Protein AF-A0A150T1D4-F1 (afdb_monomer)

Foldseek 3Di:
DDDDDDDDDDDPDPDDDDPVCVVVPPHDDDDDDDDDDPDPPDPDPPDDDPCPCPPVDDQDPCNVPDDDPQVVCVVVVNHDD

Solvent-accessible surface area (backbone atoms only — not comparable to full-atom values): 6190 Å² total; per-residue (Å²): 135,89,86,85,86,90,82,91,79,83,88,87,61,97,74,85,88,62,76,84,53,62,87,47,70,96,56,94,78,88,85,85,87,78,90,73,82,79,71,81,78,72,78,76,75,76,82,80,63,83,68,79,62,70,84,76,66,82,84,58,96,63,70,87,52,82,73,56,72,71,60,45,30,47,75,74,68,70,42,87,128

Organism: Sorangium cellulosum (NCBI:txid56)

Structure (mmCIF, N/CA/C/O backbone):
data_AF-A0A150T1D4-F1
#
_entry.id   AF-A0A150T1D4-F1
#
loop_
_atom_site.group_PDB
_atom_site.id
_atom_site.type_symbol
_atom_site.label_atom_id
_atom_site.label_alt_id
_atom_site.label_comp_id
_atom_site.label_asym_id
_atom_site.label_entity_id
_atom_site.label_seq_id
_atom_site.pdbx_PDB_ins_code
_atom_site.Cartn_x
_atom_site.Cartn_y
_atom_site.Cartn_z
_atom_site.occupancy
_atom_site.B_iso_or_equiv
_atom_site.auth_seq_id
_atom_site.auth_comp_id
_atom_site.auth_asym_id
_atom_site.auth_atom_id
_atom_site.pdbx_PDB_model_num
ATOM 1 N N . MET A 1 1 ? -25.850 -12.880 11.711 1.00 53.53 1 MET A N 1
ATOM 2 C CA . MET A 1 1 ? -24.536 -12.952 11.034 1.00 53.53 1 MET A CA 1
ATO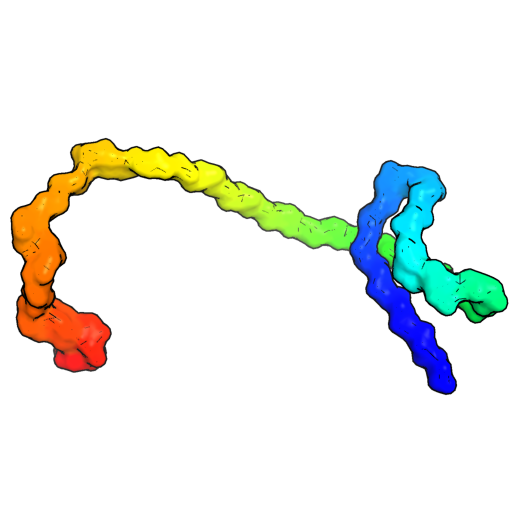M 3 C C . MET A 1 1 ? -23.735 -11.748 11.498 1.00 53.53 1 MET A C 1
ATOM 5 O O . MET A 1 1 ? -24.263 -10.647 11.411 1.00 53.53 1 MET A O 1
ATOM 9 N N . ALA A 1 2 ? -22.556 -11.948 12.085 1.00 68.50 2 ALA A N 1
ATOM 10 C CA . ALA A 1 2 ? -21.688 -10.846 12.502 1.00 68.50 2 ALA A CA 1
ATOM 11 C C . ALA A 1 2 ? -20.773 -10.470 11.329 1.00 68.50 2 ALA A C 1
ATOM 13 O O . ALA A 1 2 ? -20.164 -11.354 10.732 1.00 68.50 2 ALA A O 1
ATOM 14 N N . ASN A 1 3 ? -20.707 -9.184 10.989 1.00 78.25 3 ASN A N 1
ATOM 15 C CA . ASN A 1 3 ? -19.811 -8.665 9.956 1.00 78.25 3 ASN A CA 1
ATOM 16 C C . ASN A 1 3 ? -18.586 -8.043 10.631 1.00 78.25 3 ASN A C 1
ATOM 18 O O . ASN A 1 3 ? -18.743 -7.276 11.578 1.00 78.25 3 ASN A O 1
ATOM 22 N N . ALA A 1 4 ? -17.389 -8.355 10.135 1.00 84.38 4 ALA A N 1
ATOM 23 C CA . ALA A 1 4 ? -16.132 -7.791 10.621 1.00 84.38 4 ALA A CA 1
ATOM 24 C C . ALA A 1 4 ? -15.532 -6.849 9.570 1.00 84.38 4 ALA A C 1
ATOM 26 O O . ALA A 1 4 ? -15.539 -7.159 8.379 1.00 84.38 4 ALA A O 1
ATOM 27 N N . ILE A 1 5 ? -14.993 -5.714 10.017 1.00 87.88 5 ILE A N 1
ATOM 28 C CA . ILE A 1 5 ? -14.234 -4.774 9.186 1.00 87.88 5 ILE A CA 1
ATOM 29 C C . ILE A 1 5 ? -12.784 -4.831 9.667 1.00 87.88 5 ILE A C 1
ATOM 31 O O . ILE A 1 5 ? -12.521 -4.585 10.842 1.00 87.88 5 ILE A O 1
ATOM 35 N N . ARG A 1 6 ? -11.844 -5.170 8.776 1.00 90.56 6 ARG A N 1
ATOM 36 C CA . ARG A 1 6 ? -10.404 -5.133 9.069 1.00 90.56 6 ARG A CA 1
ATOM 37 C C . ARG A 1 6 ? -9.808 -3.865 8.469 1.00 90.56 6 ARG A C 1
ATOM 39 O O . ARG A 1 6 ? -9.896 -3.673 7.260 1.00 90.56 6 ARG A O 1
ATOM 46 N N . ILE A 1 7 ? -9.181 -3.041 9.302 1.00 90.88 7 ILE A N 1
ATOM 47 C CA . ILE A 1 7 ? -8.473 -1.825 8.887 1.00 90.88 7 ILE A CA 1
ATOM 48 C C . ILE A 1 7 ? -7.003 -1.989 9.260 1.00 90.88 7 ILE A C 1
ATOM 50 O O . ILE A 1 7 ? -6.690 -2.297 10.407 1.00 90.88 7 ILE A O 1
ATOM 54 N N . HIS A 1 8 ? -6.109 -1.800 8.292 1.00 88.81 8 HIS A N 1
ATOM 55 C CA . HIS A 1 8 ? -4.668 -1.794 8.522 1.00 88.81 8 HIS A CA 1
ATOM 56 C C . HIS A 1 8 ? -4.177 -0.352 8.419 1.00 88.81 8 HIS A C 1
ATOM 58 O O . HIS A 1 8 ? -4.197 0.242 7.341 1.00 88.81 8 HIS A O 1
ATOM 64 N N . THR A 1 9 ? -3.787 0.228 9.550 1.00 88.38 9 THR A N 1
ATOM 65 C CA . THR A 1 9 ? -3.311 1.610 9.623 1.00 88.38 9 THR A CA 1
ATOM 66 C C . THR A 1 9 ? -2.258 1.755 10.708 1.00 88.38 9 THR A C 1
ATOM 68 O O . THR A 1 9 ? -2.241 1.003 11.681 1.00 88.38 9 THR A O 1
ATOM 71 N N . GLN A 1 10 ? -1.391 2.750 10.552 1.00 89.12 10 GLN A N 1
ATOM 72 C CA . GLN A 1 10 ? -0.419 3.118 11.568 1.00 89.12 10 GLN A CA 1
ATOM 73 C C . GLN A 1 10 ? -1.050 4.091 12.571 1.00 89.12 10 GLN A C 1
ATOM 75 O O . GLN A 1 10 ? -1.704 5.059 12.180 1.00 89.12 10 GLN A O 1
ATOM 80 N N . VAL A 1 11 ? -0.814 3.865 13.864 1.00 90.69 11 VAL A N 1
ATOM 81 C CA . VAL A 1 11 ? -1.158 4.830 14.916 1.00 90.69 11 VAL A CA 1
ATOM 82 C C . VAL A 1 11 ? -0.077 5.911 14.939 1.00 90.69 11 VAL A C 1
ATOM 84 O O . VAL A 1 11 ? 1.059 5.655 15.330 1.00 90.69 11 VAL A O 1
ATOM 87 N N . THR A 1 12 ? -0.410 7.106 14.452 1.00 91.31 12 THR A N 1
ATOM 88 C CA . THR A 1 12 ? 0.523 8.245 14.335 1.00 91.31 12 THR A CA 1
ATOM 89 C C . THR A 1 12 ? 0.224 9.377 15.317 1.00 91.31 12 THR A C 1
ATOM 91 O O . THR A 1 12 ? 1.026 10.297 15.459 1.00 91.31 12 THR A O 1
ATOM 94 N N . SER A 1 13 ? -0.922 9.317 15.992 1.00 92.69 13 SER A N 1
ATOM 95 C CA . SER A 1 13 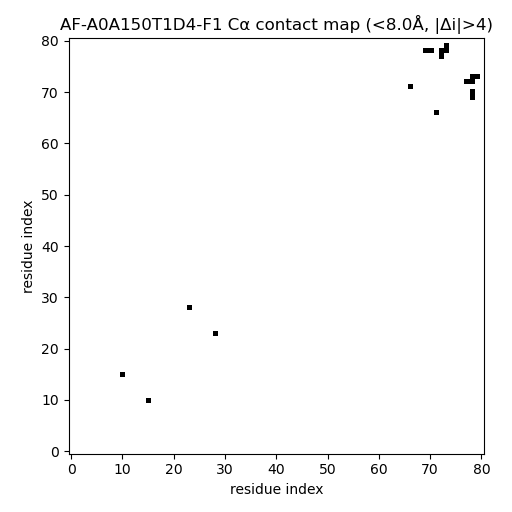? -1.429 10.332 16.911 1.00 92.69 13 SER A CA 1
ATOM 96 C C . SER A 1 13 ? -2.304 9.688 17.988 1.00 92.69 13 SER A C 1
ATOM 98 O O . SER A 1 13 ? -2.676 8.519 17.898 1.00 92.69 13 SER A O 1
ATOM 100 N N . GLU A 1 14 ? -2.673 10.481 18.993 1.00 93.94 14 GLU A N 1
ATOM 101 C CA . GLU A 1 14 ? -3.609 10.073 20.049 1.00 93.94 14 GLU A CA 1
ATOM 102 C C . GLU A 1 14 ? -5.036 9.836 19.526 1.00 93.94 14 GLU A C 1
ATOM 104 O O . GLU A 1 14 ? -5.800 9.082 20.119 1.00 93.94 14 GLU A O 1
ATOM 109 N N . THR A 1 15 ? -5.415 10.485 18.418 1.00 91.81 15 THR A N 1
ATOM 110 C CA . THR A 1 15 ? -6.749 10.370 17.811 1.00 91.81 15 THR A CA 1
ATOM 111 C C . THR A 1 15 ? -6.648 9.818 16.396 1.00 91.81 15 THR A C 1
ATOM 113 O O . THR A 1 15 ? -6.142 10.487 15.494 1.00 91.81 15 THR A O 1
ATOM 116 N N . LEU A 1 16 ? -7.189 8.6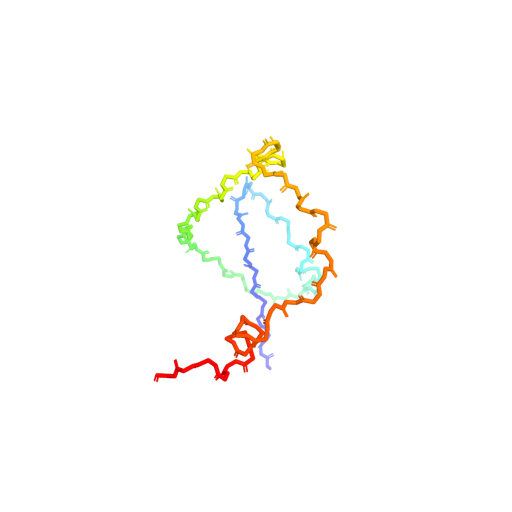18 16.194 1.00 90.56 16 LEU A N 1
ATOM 117 C CA . LEU A 1 16 ? -7.205 7.932 14.907 1.00 90.56 16 LEU A CA 1
ATOM 118 C C . LEU A 1 16 ? -8.495 8.250 14.136 1.00 90.56 16 LEU A C 1
ATOM 120 O O . LEU A 1 16 ? -9.597 7.984 14.615 1.00 90.56 16 LEU A O 1
ATOM 124 N N . HIS A 1 17 ? -8.370 8.812 12.933 1.00 90.06 17 HIS A N 1
ATOM 125 C CA . HIS A 1 17 ? -9.514 9.104 12.070 1.00 90.06 17 HIS A CA 1
ATOM 126 C C . HIS A 1 17 ? -9.759 7.939 11.102 1.00 90.06 17 HIS A C 1
ATOM 128 O O . HIS A 1 17 ? -8.943 7.705 10.214 1.00 90.06 17 HIS A O 1
ATOM 134 N N . ILE A 1 18 ? -10.874 7.219 11.277 1.00 91.44 18 ILE A N 1
ATOM 135 C CA . ILE A 1 18 ? -11.235 6.030 10.486 1.00 91.44 18 ILE A CA 1
ATOM 136 C C . ILE A 1 18 ? -12.568 6.278 9.753 1.00 91.44 18 ILE A C 1
ATOM 138 O O . ILE A 1 18 ? -13.640 6.057 10.331 1.00 91.44 18 ILE A O 1
ATOM 142 N N . PRO A 1 19 ? -12.543 6.744 8.492 1.00 90.88 19 PRO A N 1
ATOM 143 C CA . PRO A 1 19 ? -13.753 7.014 7.712 1.00 90.88 19 PRO A CA 1
ATOM 144 C C . PRO A 1 19 ? -14.659 5.789 7.517 1.00 90.88 19 PRO A C 1
ATOM 146 O O . PRO A 1 19 ? -15.883 5.926 7.437 1.00 90.88 19 PRO A O 1
ATOM 149 N N . GLU A 1 20 ? -14.087 4.585 7.483 1.00 89.88 20 GLU A N 1
ATOM 150 C CA . GLU A 1 20 ? -14.793 3.31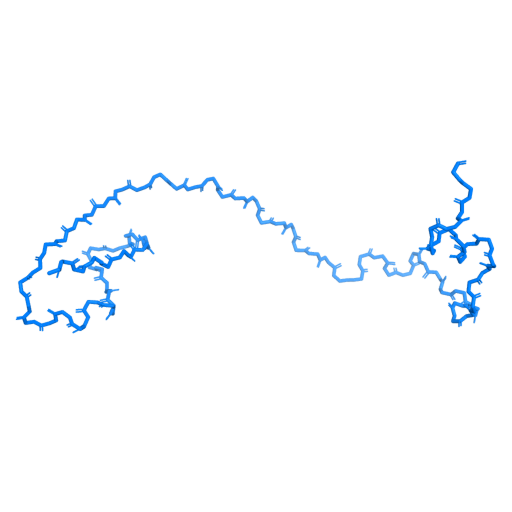4 7.289 1.00 89.88 20 GLU A CA 1
ATOM 151 C C . GLU A 1 20 ? -15.791 3.011 8.421 1.00 89.88 20 GLU A C 1
ATOM 153 O O . GLU A 1 20 ? -16.763 2.283 8.209 1.00 89.88 20 GLU A O 1
ATOM 158 N N . LEU A 1 21 ? -15.612 3.608 9.608 1.00 90.88 21 LEU A N 1
ATOM 159 C CA . LEU A 1 21 ? -16.541 3.459 10.736 1.00 90.88 21 LEU A CA 1
ATOM 160 C C . LEU A 1 21 ? -17.784 4.357 10.621 1.00 90.88 21 LEU A C 1
ATOM 162 O O . LEU A 1 21 ? -18.717 4.205 11.409 1.00 90.88 21 LEU A O 1
ATOM 166 N N . SER A 1 22 ? -17.853 5.255 9.632 1.00 90.50 22 SER A N 1
ATOM 167 C CA . SER A 1 22 ? -19.004 6.154 9.429 1.00 90.50 22 SER A CA 1
ATOM 168 C C . SER A 1 22 ? -20.335 5.404 9.276 1.00 90.50 22 SER A C 1
ATOM 170 O O . SER A 1 22 ? -21.352 5.814 9.834 1.00 90.50 22 SER A O 1
ATOM 172 N N . ALA A 1 23 ? -20.333 4.248 8.607 1.00 89.25 23 ALA A N 1
ATOM 173 C CA . ALA A 1 23 ? -21.518 3.401 8.437 1.00 89.25 23 ALA A CA 1
ATOM 174 C C . ALA A 1 23 ? -21.980 2.697 9.735 1.00 89.25 23 ALA A C 1
ATOM 176 O O . ALA A 1 23 ? -23.039 2.050 9.761 1.00 89.25 23 ALA A O 1
ATOM 177 N N . LEU A 1 24 ? -21.182 2.780 10.802 1.00 91.12 24 LEU A N 1
ATOM 178 C CA . LEU A 1 24 ? -21.443 2.176 12.109 1.00 91.12 24 LEU A CA 1
ATOM 179 C C . LEU A 1 24 ? -21.906 3.193 13.161 1.00 91.12 24 LEU A C 1
ATOM 181 O O . LEU A 1 24 ? -22.211 2.800 14.285 1.00 91.12 24 LEU A O 1
ATOM 185 N N . VAL A 1 25 ? -22.026 4.475 12.799 1.00 91.75 25 VAL A N 1
ATOM 186 C CA . VAL A 1 25 ? -22.549 5.521 13.688 1.00 91.75 25 VAL A CA 1
ATOM 187 C C . VAL A 1 25 ? -23.923 5.114 14.234 1.00 91.75 25 VAL A C 1
ATOM 189 O O . VAL A 1 25 ? -24.828 4.751 13.482 1.00 91.75 25 VAL A O 1
ATOM 192 N N . GLY A 1 26 ? -24.062 5.150 15.562 1.00 94.44 26 GLY A N 1
ATOM 193 C CA . GLY A 1 26 ? -25.287 4.771 16.276 1.00 94.44 26 GLY A CA 1
ATOM 194 C C . GLY A 1 26 ? -25.472 3.267 16.517 1.00 94.44 26 GLY A C 1
ATOM 195 O O . GLY A 1 26 ? -26.514 2.870 17.036 1.00 94.44 26 GLY A O 1
ATOM 196 N N . LYS A 1 27 ? -24.496 2.422 16.163 1.00 93.06 27 LYS A N 1
ATOM 197 C CA . LYS A 1 27 ? -24.534 0.970 16.403 1.00 93.06 27 LYS A CA 1
ATOM 198 C C . LYS A 1 27 ? -23.603 0.585 17.553 1.00 93.06 27 LYS A C 1
ATOM 200 O O . LYS A 1 27 ? -22.541 1.173 17.720 1.00 93.06 27 LYS A O 1
ATOM 205 N N . ASN A 1 28 ? -23.983 -0.442 18.312 1.00 93.44 28 ASN A N 1
ATOM 206 C CA . ASN A 1 28 ? -23.093 -1.058 19.296 1.00 93.44 28 ASN A CA 1
ATOM 207 C C . ASN A 1 28 ? -22.066 -1.928 18.567 1.00 93.44 28 ASN A C 1
ATOM 209 O O . ASN A 1 28 ? -22.450 -2.831 17.820 1.00 93.44 28 ASN A O 1
ATOM 213 N N . VAL A 1 29 ? -20.782 -1.645 18.773 1.00 91.69 29 VAL A N 1
ATOM 214 C CA . VAL A 1 29 ? -19.666 -2.347 18.128 1.00 91.69 29 VAL A CA 1
ATOM 215 C C . VAL A 1 29 ? -18.557 -2.621 19.138 1.00 91.69 29 VAL A C 1
ATOM 217 O O . VAL A 1 29 ? -18.364 -1.853 20.077 1.00 91.69 29 VAL A O 1
ATOM 220 N N . GLU A 1 30 ? -17.824 -3.707 18.926 1.00 91.62 30 GLU A N 1
ATOM 221 C CA . GLU A 1 30 ? -16.594 -4.031 19.646 1.00 91.62 30 GLU A CA 1
ATOM 222 C C . GLU A 1 30 ? -15.402 -3.743 18.724 1.00 91.62 30 GLU A C 1
ATOM 224 O O . GLU A 1 30 ? -15.420 -4.122 17.551 1.00 91.62 30 GLU A O 1
ATOM 229 N N . VAL A 1 31 ? -14.386 -3.041 19.235 1.00 90.25 31 VAL A N 1
ATOM 230 C CA . VAL A 1 31 ? -13.174 -2.684 18.483 1.00 90.25 31 VAL A CA 1
ATOM 231 C C . VAL A 1 31 ? -11.991 -3.425 19.088 1.00 90.25 31 VAL A C 1
ATOM 233 O O . VAL A 1 31 ? -11.703 -3.272 20.271 1.00 90.25 31 VAL A O 1
ATOM 236 N N . ILE A 1 32 ? -11.291 -4.202 18.264 1.00 91.12 32 ILE A N 1
ATOM 237 C CA . ILE A 1 32 ? -10.084 -4.935 18.653 1.00 91.12 32 ILE A CA 1
ATOM 238 C C . ILE A 1 32 ? -8.893 -4.272 17.963 1.00 91.12 32 ILE A C 1
ATOM 240 O O . ILE A 1 32 ? -8.867 -4.171 16.737 1.00 91.12 32 ILE A O 1
ATOM 244 N N . ILE A 1 33 ? -7.914 -3.825 18.749 1.00 90.69 33 ILE A N 1
ATOM 245 C CA . ILE A 1 33 ? -6.662 -3.248 18.250 1.00 90.69 33 ILE A CA 1
ATOM 246 C C . ILE A 1 33 ? -5.575 -4.310 18.383 1.00 90.69 33 ILE A C 1
ATOM 248 O O . ILE A 1 33 ? -5.374 -4.861 19.463 1.00 90.69 33 ILE A O 1
ATOM 252 N N . LEU A 1 34 ? -4.890 -4.593 17.279 1.00 91.94 34 LEU A N 1
ATOM 253 C CA . LEU A 1 34 ? -3.783 -5.539 17.220 1.00 91.94 34 LEU A CA 1
ATOM 254 C C . LEU A 1 34 ? -2.523 -4.779 16.815 1.00 91.94 34 LEU A C 1
ATOM 256 O O . LEU A 1 34 ? -2.525 -4.074 15.807 1.00 91.94 34 LEU A O 1
ATOM 260 N N . GLU A 1 35 ? -1.462 -4.920 17.602 1.00 91.19 35 GLU A N 1
ATOM 261 C CA . GLU A 1 35 ? -0.132 -4.465 17.210 1.00 91.19 35 GLU A CA 1
ATOM 262 C C . GLU A 1 35 ? 0.478 -5.500 16.257 1.00 91.19 35 GLU A C 1
ATOM 264 O O . GLU A 1 35 ? 0.527 -6.691 16.567 1.00 91.19 35 GLU A O 1
ATOM 269 N N . GLU A 1 36 ? 0.909 -5.052 15.079 1.00 86.88 36 GLU A N 1
ATOM 270 C CA . GLU A 1 36 ? 1.626 -5.877 14.107 1.00 86.88 36 GLU A CA 1
ATOM 271 C C . GLU A 1 36 ? 3.085 -5.399 14.048 1.00 86.88 36 GLU A C 1
ATOM 273 O O . GLU A 1 36 ? 3.347 -4.193 13.983 1.00 86.88 36 GLU A O 1
ATOM 278 N N . GLU A 1 37 ? 4.045 -6.331 14.050 1.00 83.00 37 GLU A N 1
ATOM 279 C CA . GLU A 1 37 ? 5.441 -5.973 13.795 1.00 83.00 37 GLU A CA 1
ATOM 280 C C . GLU A 1 37 ? 5.560 -5.355 12.395 1.00 83.00 37 GLU A C 1
ATOM 282 O O . GLU A 1 37 ? 5.015 -5.902 11.426 1.00 83.00 37 GLU A O 1
ATOM 287 N N . PRO A 1 38 ? 6.274 -4.225 12.243 1.00 73.69 38 PRO A N 1
ATOM 2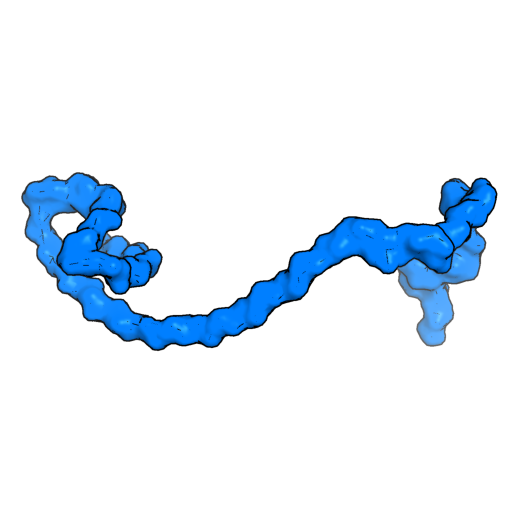88 C CA . PRO A 1 38 ? 6.457 -3.624 10.938 1.00 73.69 38 PRO A CA 1
ATOM 289 C C . PRO A 1 38 ? 7.182 -4.622 10.037 1.00 73.69 38 PRO A C 1
ATOM 291 O O . PRO A 1 38 ? 8.302 -5.045 10.328 1.00 73.69 38 PRO A O 1
ATOM 294 N N . ALA A 1 39 ? 6.555 -4.970 8.912 1.00 73.88 39 ALA A N 1
ATOM 295 C CA . ALA A 1 39 ? 7.211 -5.783 7.901 1.00 73.88 39 ALA A CA 1
ATOM 296 C C . ALA A 1 39 ? 8.558 -5.135 7.522 1.00 73.88 39 ALA A C 1
ATOM 298 O O . ALA A 1 39 ? 8.638 -3.901 7.422 1.00 73.88 39 ALA A O 1
ATOM 299 N N . PRO A 1 40 ? 9.622 -5.931 7.299 1.00 75.31 40 PRO A N 1
ATOM 300 C CA . PRO A 1 40 ? 10.917 -5.391 6.921 1.00 75.31 40 PRO A CA 1
ATOM 301 C C . PRO A 1 40 ? 10.735 -4.504 5.692 1.00 75.31 40 PRO A C 1
ATOM 303 O O . PRO A 1 40 ? 10.271 -4.958 4.641 1.00 75.31 40 PRO A O 1
ATOM 306 N N . ARG A 1 41 ? 11.074 -3.217 5.833 1.00 70.81 41 ARG A N 1
ATOM 307 C CA . ARG A 1 41 ? 11.044 -2.274 4.715 1.00 70.81 41 ARG A CA 1
ATOM 308 C C . ARG A 1 41 ? 11.963 -2.837 3.641 1.00 70.81 41 ARG A C 1
ATOM 310 O O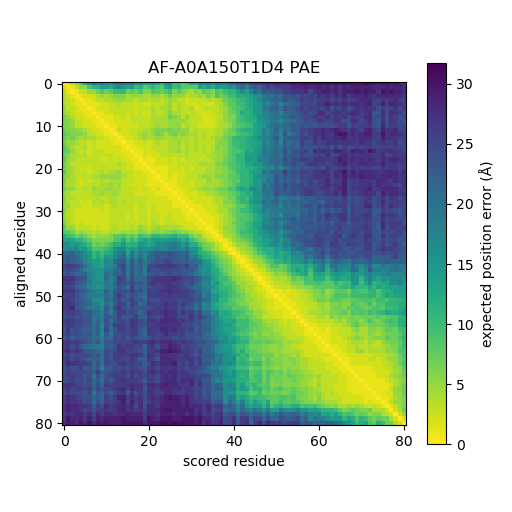 . ARG A 1 41 ? 13.180 -2.864 3.824 1.00 70.81 41 ARG A O 1
ATOM 317 N N . ARG A 1 42 ? 11.397 -3.299 2.524 1.00 76.00 42 ARG A N 1
ATOM 318 C CA . ARG A 1 42 ? 12.214 -3.585 1.345 1.00 76.00 42 ARG A CA 1
ATOM 319 C C . ARG A 1 42 ? 12.937 -2.289 0.987 1.00 76.00 42 ARG A C 1
ATOM 321 O O . ARG A 1 42 ? 12.273 -1.249 0.938 1.00 76.00 42 ARG A O 1
ATOM 328 N N . PRO A 1 43 ? 14.263 -2.320 0.772 1.00 77.81 43 PRO A N 1
ATOM 329 C CA . PRO A 1 43 ? 14.967 -1.136 0.324 1.00 77.81 43 PRO A CA 1
ATOM 330 C C . PRO A 1 43 ? 14.283 -0.646 -0.947 1.00 77.81 43 PRO A C 1
ATOM 332 O O . PRO A 1 43 ? 14.039 -1.423 -1.875 1.00 77.81 43 PRO A O 1
ATOM 335 N N . THR A 1 44 ? 13.922 0.633 -0.966 1.00 79.94 44 THR A N 1
ATOM 336 C CA . THR A 1 44 ? 13.454 1.275 -2.185 1.00 79.94 44 THR A CA 1
ATOM 337 C C . THR A 1 44 ? 14.570 1.121 -3.215 1.00 79.94 44 THR A C 1
ATOM 339 O O . THR A 1 44 ? 15.707 1.507 -2.922 1.00 79.94 44 THR A O 1
ATOM 342 N N . PRO A 1 45 ? 14.305 0.526 -4.393 1.00 79.12 45 PRO A N 1
ATOM 343 C CA . PRO A 1 45 ? 15.320 0.457 -5.428 1.00 7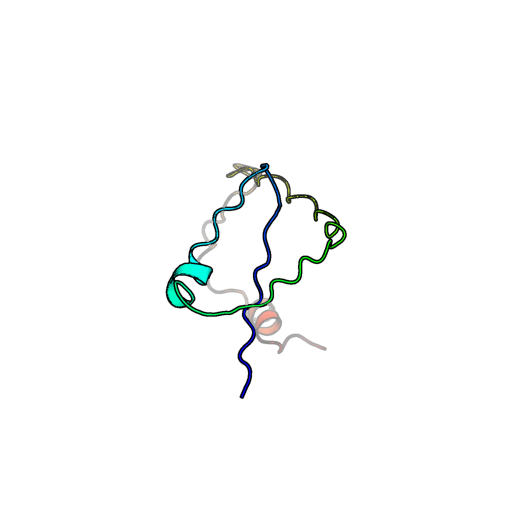9.12 45 PRO A CA 1
ATOM 344 C C . PRO A 1 45 ? 15.797 1.882 -5.737 1.00 79.12 45 PRO A C 1
ATOM 346 O O . PRO A 1 45 ? 14.984 2.814 -5.719 1.00 79.12 45 PRO A O 1
ATOM 349 N N . PRO A 1 46 ? 17.103 2.076 -5.983 1.00 82.94 46 PRO A N 1
ATOM 350 C CA . PRO A 1 46 ? 17.638 3.397 -6.263 1.00 82.94 46 PRO A CA 1
ATOM 351 C C . PRO A 1 46 ? 16.890 4.014 -7.444 1.00 82.94 46 PRO A C 1
ATOM 353 O O . PRO A 1 46 ? 16.542 3.325 -8.409 1.00 82.94 46 PRO A O 1
ATOM 356 N N . ALA A 1 47 ? 16.649 5.323 -7.370 1.00 86.62 47 ALA A N 1
ATOM 357 C CA . ALA A 1 47 ? 16.039 6.055 -8.467 1.00 86.62 47 ALA A CA 1
ATOM 358 C C . ALA A 1 47 ? 16.887 5.855 -9.734 1.00 86.62 47 ALA A C 1
ATOM 360 O O . ALA A 1 47 ? 18.067 6.210 -9.770 1.00 86.62 47 ALA A O 1
ATOM 361 N N . ARG A 1 48 ? 16.301 5.250 -10.775 1.00 86.75 48 ARG A N 1
ATOM 362 C CA . ARG A 1 48 ? 16.997 5.045 -12.050 1.00 86.75 48 ARG A CA 1
ATOM 363 C C . ARG A 1 48 ? 17.253 6.408 -12.689 1.00 86.75 48 ARG A C 1
ATOM 365 O O . ARG A 1 48 ? 16.316 7.152 -12.966 1.00 86.75 48 ARG A O 1
ATOM 372 N N . LYS A 1 49 ? 18.521 6.731 -12.948 1.00 90.31 49 LYS A N 1
ATOM 373 C CA . LYS A 1 49 ? 18.895 7.944 -13.681 1.00 90.31 49 LYS A CA 1
ATOM 374 C C . LYS A 1 49 ? 18.541 7.769 -15.159 1.00 90.31 49 LYS A C 1
ATOM 376 O O . LYS A 1 49 ? 19.088 6.893 -15.828 1.00 90.31 49 LYS A O 1
ATOM 381 N N . LEU A 1 50 ? 17.643 8.607 -15.677 1.00 91.12 50 LEU A N 1
ATOM 382 C CA . LEU A 1 50 ? 17.344 8.640 -17.110 1.00 91.12 50 LEU A CA 1
ATOM 383 C C . LEU A 1 50 ? 18.613 8.988 -17.901 1.00 91.12 50 LEU A C 1
ATOM 385 O O . LEU A 1 50 ? 19.357 9.897 -17.532 1.00 91.12 50 LEU A O 1
ATOM 389 N N . GLY A 1 51 ? 18.866 8.252 -18.984 1.00 89.06 51 GLY A N 1
ATOM 390 C CA . GLY A 1 51 ? 20.040 8.468 -19.831 1.00 89.06 51 GLY A CA 1
ATOM 391 C C . GLY A 1 51 ? 21.375 8.072 -19.191 1.00 89.06 51 GLY A C 1
ATOM 392 O O . GLY A 1 51 ? 22.401 8.612 -19.589 1.00 89.06 51 GLY A O 1
ATOM 393 N N . ALA A 1 52 ? 21.387 7.143 -18.225 1.00 91.06 52 ALA A N 1
ATOM 394 C CA . ALA A 1 52 ? 22.620 6.640 -17.603 1.00 91.06 52 ALA A CA 1
ATOM 395 C C . ALA A 1 52 ? 23.661 6.103 -18.608 1.00 91.06 52 ALA A C 1
ATOM 397 O O . ALA A 1 52 ? 24.846 6.106 -18.298 1.00 91.06 52 ALA A O 1
ATOM 398 N N . LEU A 1 53 ? 23.222 5.683 -19.801 1.00 89.88 53 LEU A N 1
ATOM 399 C CA . LEU A 1 53 ? 24.068 5.161 -20.880 1.00 89.88 53 LEU A CA 1
ATOM 400 C C . LEU A 1 53 ? 24.102 6.074 -22.122 1.00 89.88 53 LEU A C 1
ATOM 402 O O . LEU A 1 53 ? 24.410 5.616 -23.220 1.00 89.88 53 LEU A O 1
ATOM 406 N N . ARG A 1 54 ? 23.739 7.360 -21.992 1.00 90.69 54 ARG A N 1
ATOM 407 C CA . ARG A 1 54 ? 23.721 8.291 -23.133 1.00 90.69 54 ARG A CA 1
ATOM 408 C C . ARG A 1 54 ? 25.110 8.369 -23.776 1.00 90.69 54 ARG A C 1
ATOM 410 O O . ARG A 1 54 ? 26.070 8.718 -23.098 1.00 90.69 54 ARG A O 1
ATOM 417 N N . GLY A 1 55 ? 25.176 8.102 -25.079 1.00 92.44 55 GLY A N 1
ATOM 418 C CA . GLY A 1 55 ? 26.414 8.162 -25.863 1.00 92.44 55 GLY A CA 1
ATOM 419 C C . GLY A 1 55 ? 27.348 6.964 -25.678 1.00 92.44 55 GLY A C 1
ATOM 420 O O . GLY A 1 55 ? 28.461 7.003 -26.178 1.00 92.44 55 GLY A O 1
ATOM 421 N N . LEU A 1 56 ? 26.922 5.917 -24.958 1.00 94.31 56 LEU A N 1
ATOM 422 C CA . LEU A 1 56 ? 27.673 4.657 -24.855 1.00 94.31 56 LEU A CA 1
ATOM 423 C C . LEU A 1 56 ? 27.256 3.622 -25.909 1.00 94.31 56 LEU A C 1
ATOM 425 O O . LEU A 1 56 ? 27.821 2.535 -25.955 1.00 94.31 56 LEU A O 1
ATOM 429 N N . PHE A 1 57 ? 26.248 3.941 -26.717 1.00 88.75 57 PHE A N 1
ATOM 430 C CA . PHE A 1 57 ? 25.758 3.106 -27.800 1.00 88.75 57 PHE A CA 1
ATOM 431 C C . PHE A 1 57 ? 25.393 4.006 -28.975 1.00 88.75 57 PHE A C 1
ATOM 433 O O . PHE A 1 57 ? 24.600 4.938 -28.808 1.00 88.75 57 PHE A O 1
ATOM 440 N N . ASP A 1 58 ? 25.966 3.705 -30.132 1.00 92.00 58 ASP A N 1
ATOM 441 C CA . ASP A 1 58 ? 25.574 4.287 -31.407 1.00 92.00 58 ASP A CA 1
ATOM 442 C C . ASP A 1 58 ? 24.591 3.332 -32.077 1.00 92.00 58 ASP A C 1
ATOM 444 O O . ASP A 1 58 ? 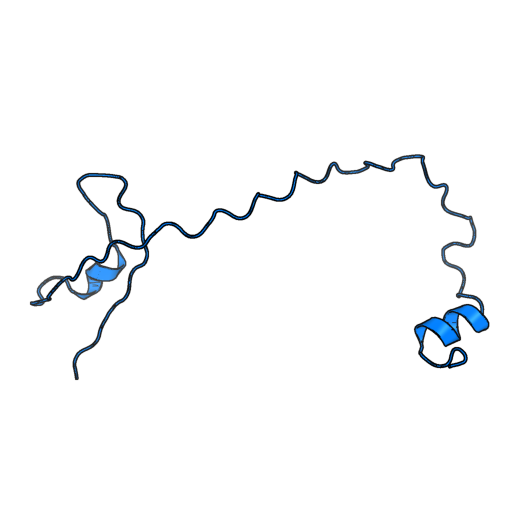24.866 2.140 -32.210 1.00 92.00 58 ASP A O 1
ATOM 448 N N . VAL A 1 59 ? 23.422 3.854 -32.450 1.00 90.12 59 VAL A N 1
ATOM 449 C CA . VAL A 1 59 ? 22.391 3.070 -33.135 1.00 90.12 59 VAL A CA 1
ATOM 450 C C . VAL A 1 59 ? 22.849 2.841 -34.578 1.00 90.12 59 VAL A C 1
ATOM 452 O O . VAL A 1 59 ? 23.067 3.830 -35.281 1.00 90.12 59 VAL A O 1
ATOM 455 N N . PRO A 1 60 ? 23.008 1.581 -35.026 1.00 91.69 60 PRO A N 1
ATOM 456 C CA . PRO A 1 60 ? 23.345 1.281 -36.413 1.00 91.69 60 PRO A CA 1
ATOM 457 C C . PRO A 1 60 ? 22.282 1.792 -37.393 1.00 91.69 60 PRO A C 1
ATOM 459 O O . PRO A 1 60 ? 21.100 1.860 -37.056 1.00 91.69 60 PRO A O 1
ATOM 462 N N . GLU A 1 61 ? 22.688 2.116 -38.623 1.00 94.12 61 GLU A N 1
ATOM 463 C CA . GLU A 1 61 ? 21.765 2.574 -39.677 1.00 94.12 61 GLU A CA 1
ATOM 464 C C . GLU A 1 61 ? 20.721 1.510 -40.059 1.00 94.12 61 GLU A C 1
ATOM 466 O O . GLU A 1 61 ? 19.642 1.842 -40.543 1.00 94.12 61 GLU A O 1
ATOM 471 N N . ASP A 1 62 ? 21.026 0.236 -39.815 1.00 93.81 62 ASP A N 1
ATOM 472 C CA . ASP A 1 62 ? 20.190 -0.929 -40.090 1.00 93.81 62 ASP A CA 1
ATOM 473 C C . ASP A 1 62 ? 19.418 -1.430 -38.856 1.00 93.81 62 ASP A C 1
ATOM 475 O O . ASP A 1 62 ? 18.895 -2.538 -38.879 1.00 93.81 62 ASP A O 1
ATOM 479 N N . PHE A 1 63 ? 19.299 -0.636 -37.784 1.00 91.56 63 PHE A N 1
ATOM 480 C CA . PHE A 1 63 ? 18.600 -1.056 -36.558 1.00 91.56 63 PHE A CA 1
ATOM 481 C C . PHE A 1 63 ? 17.149 -1.511 -36.797 1.00 91.56 63 PHE A C 1
ATOM 483 O O . PHE A 1 63 ? 16.672 -2.428 -36.131 1.00 91.56 63 PHE A O 1
ATOM 490 N N . ASP A 1 64 ? 16.466 -0.895 -37.763 1.00 93.56 64 ASP A N 1
ATOM 491 C CA . ASP A 1 64 ? 15.087 -1.233 -38.130 1.00 93.56 64 ASP A CA 1
ATOM 492 C C . ASP A 1 64 ? 15.002 -2.340 -39.205 1.00 93.56 64 ASP A C 1
ATOM 494 O O . ASP A 1 64 ? 13.911 -2.666 -39.685 1.00 93.56 64 ASP A O 1
ATOM 498 N N . ALA A 1 65 ? 16.136 -2.912 -39.622 1.00 95.06 65 ALA A N 1
ATOM 499 C CA . ALA A 1 65 ? 16.163 -4.030 -40.555 1.00 95.06 65 ALA A CA 1
ATOM 500 C C . ALA A 1 65 ? 15.622 -5.313 -39.892 1.00 95.06 65 ALA A C 1
ATOM 502 O O . ALA A 1 65 ? 15.702 -5.479 -38.672 1.00 95.06 65 ALA A O 1
ATOM 503 N N . PRO A 1 66 ? 15.066 -6.252 -40.679 1.00 93.31 66 PRO A N 1
ATOM 504 C CA . PRO A 1 66 ? 14.690 -7.555 -40.148 1.00 93.31 66 PRO A CA 1
ATOM 505 C C . PRO A 1 66 ? 15.901 -8.258 -39.520 1.00 93.31 66 PRO A C 1
ATOM 507 O O . PRO A 1 66 ? 17.014 -8.190 -40.043 1.00 93.31 66 PRO A O 1
ATOM 510 N N . LEU A 1 67 ? 15.664 -8.970 -38.415 1.00 92.25 67 LEU A N 1
ATOM 511 C CA . LEU A 1 67 ? 16.694 -9.795 -37.790 1.00 92.25 67 LEU A CA 1
ATOM 512 C C . LEU A 1 67 ? 17.176 -10.887 -38.765 1.00 92.25 67 LEU A C 1
ATOM 514 O O . LEU A 1 67 ? 16.363 -11.432 -39.517 1.00 92.25 67 LEU A O 1
ATOM 518 N N . PRO A 1 68 ? 18.467 -11.259 -38.723 1.00 93.25 68 PRO A N 1
ATOM 519 C CA . PRO A 1 68 ? 18.980 -12.433 -39.427 1.00 93.25 68 PRO A CA 1
ATOM 520 C C . PRO A 1 68 ? 18.196 -13.713 -39.088 1.00 93.25 68 PRO A C 1
ATOM 522 O O . PRO A 1 68 ? 17.750 -13.890 -37.955 1.00 93.25 68 PRO A O 1
ATOM 525 N N . GLU A 1 69 ? 18.036 -14.623 -40.055 1.00 92.00 69 GLU A N 1
ATOM 526 C CA . GLU A 1 69 ? 17.180 -15.820 -39.928 1.00 92.00 69 GLU A CA 1
ATOM 527 C C . GLU A 1 69 ? 17.592 -16.773 -38.792 1.00 92.00 69 GLU A C 1
ATOM 529 O O . GLU A 1 69 ? 16.757 -17.442 -38.185 1.00 92.00 69 GLU A O 1
ATOM 534 N N . ASP A 1 70 ? 18.885 -16.894 -38.509 1.00 90.94 70 ASP A N 1
ATOM 535 C CA . ASP A 1 70 ? 19.424 -17.670 -37.389 1.00 90.94 70 ASP A CA 1
ATOM 536 C C . ASP A 1 70 ? 19.073 -17.040 -36.035 1.00 90.94 70 ASP A C 1
ATOM 538 O O . ASP A 1 70 ? 18.646 -17.742 -35.116 1.00 90.94 70 ASP A O 1
ATOM 542 N N . MET A 1 71 ? 19.179 -15.715 -35.938 1.00 90.81 71 MET A N 1
ATOM 543 C CA . MET A 1 71 ? 18.798 -14.970 -34.744 1.00 90.81 71 MET A CA 1
ATOM 544 C C . MET A 1 71 ? 17.282 -15.011 -34.534 1.00 90.81 71 MET A C 1
ATOM 546 O O . MET A 1 71 ? 16.833 -15.301 -33.428 1.00 90.81 71 MET A O 1
ATOM 550 N N . LEU A 1 72 ? 16.489 -14.801 -35.587 1.00 92.00 72 LEU A N 1
ATOM 551 C CA . LEU A 1 72 ? 15.028 -14.865 -35.530 1.00 92.00 72 LEU A CA 1
ATOM 552 C C . LEU A 1 72 ? 14.546 -16.232 -35.018 1.00 92.00 72 LEU A C 1
ATOM 554 O O . LEU A 1 72 ? 13.776 -16.284 -34.059 1.00 92.00 72 LEU A O 1
ATOM 558 N N . ARG A 1 73 ? 15.092 -17.332 -35.557 1.00 91.50 73 ARG A N 1
ATOM 559 C CA . ARG A 1 73 ? 14.795 -18.697 -35.083 1.00 91.50 73 ARG A CA 1
ATOM 560 C C . ARG A 1 73 ? 15.105 -18.893 -33.599 1.00 91.50 73 ARG A C 1
ATOM 562 O O . ARG A 1 73 ? 14.343 -19.556 -32.899 1.00 91.50 73 ARG A O 1
ATOM 569 N N . ALA A 1 74 ? 16.190 -18.305 -33.090 1.00 91.19 74 ALA A N 1
ATOM 570 C CA . ALA A 1 74 ? 16.525 -18.379 -31.667 1.00 91.19 74 ALA A CA 1
ATOM 571 C C . ALA A 1 74 ? 15.485 -17.672 -30.776 1.00 91.19 74 ALA A C 1
ATOM 573 O O . ALA A 1 74 ? 15.177 -18.166 -29.692 1.00 91.19 74 ALA A O 1
ATOM 574 N N . PHE A 1 75 ? 14.910 -16.554 -31.234 1.00 90.19 75 PHE A N 1
ATOM 575 C CA . PHE A 1 75 ? 13.822 -15.861 -30.529 1.00 90.19 75 PHE A CA 1
ATOM 576 C C . PHE A 1 75 ? 12.481 -16.603 -30.624 1.00 90.19 75 PHE A C 1
ATOM 578 O O . PHE A 1 75 ? 11.701 -16.572 -29.673 1.00 90.19 75 PHE A O 1
ATOM 585 N N . GLU A 1 76 ? 12.222 -17.280 -31.744 1.00 91.00 76 GLU A N 1
ATOM 586 C CA . GLU A 1 76 ? 10.997 -18.060 -31.979 1.00 91.00 76 GLU A CA 1
ATOM 587 C C . GLU A 1 76 ? 11.007 -19.433 -31.279 1.00 91.00 76 GLU A C 1
ATOM 589 O O . GLU A 1 76 ? 9.967 -20.077 -31.160 1.00 91.00 76 GLU A O 1
ATOM 594 N N . GLY A 1 77 ? 12.155 -19.847 -30.729 1.00 83.56 77 GLY A N 1
ATOM 595 C CA . GLY A 1 77 ? 12.310 -21.112 -30.003 1.00 83.56 77 GLY A CA 1
ATOM 596 C C . GLY A 1 77 ? 12.715 -22.303 -30.878 1.00 83.56 77 GLY A C 1
ATOM 597 O O . GLY A 1 77 ? 12.727 -23.431 -30.385 1.00 83.56 77 GLY A O 1
ATOM 598 N N . ASP A 1 78 ? 13.089 -22.039 -32.132 1.00 81.12 78 ASP A N 1
ATOM 599 C CA . ASP A 1 78 ? 13.522 -23.016 -33.140 1.00 81.12 78 ASP A CA 1
ATOM 600 C C . ASP A 1 78 ? 15.059 -23.097 -33.284 1.00 81.12 78 ASP A C 1
ATOM 602 O O . ASP A 1 78 ? 15.579 -23.851 -34.109 1.00 81.12 78 ASP A O 1
ATOM 606 N N . GLY A 1 79 ? 15.808 -22.319 -32.493 1.00 73.44 79 GLY A N 1
ATOM 607 C CA . GLY A 1 79 ? 17.267 -22.420 -32.398 1.00 73.44 79 GLY A CA 1
ATOM 608 C C . GLY A 1 79 ? 17.689 -23.740 -31.747 1.00 73.44 79 GLY A C 1
ATOM 609 O O . GLY A 1 79 ? 17.085 -24.142 -30.753 1.00 73.44 79 GLY A O 1
ATOM 610 N N . GLU A 1 80 ? 18.691 -24.415 -32.328 1.00 65.38 80 GLU A N 1
ATOM 611 C CA . GLU A 1 80 ? 19.163 -25.755 -31.937 1.00 65.38 80 GLU A CA 1
ATOM 612 C C . GLU A 1 80 ? 19.174 -25.964 -30.411 1.00 65.38 80 GLU A C 1
ATOM 614 O O . GLU A 1 80 ? 19.813 -25.216 -29.669 1.00 65.38 80 GLU A O 1
ATOM 619 N N . ARG A 1 81 ? 18.443 -26.989 -29.956 1.00 60.03 81 ARG A N 1
ATOM 620 C CA . ARG A 1 81 ? 18.589 -27.547 -28.607 1.00 60.03 81 ARG A CA 1
ATOM 621 C C . ARG A 1 81 ? 19.874 -28.348 -28.494 1.00 60.03 8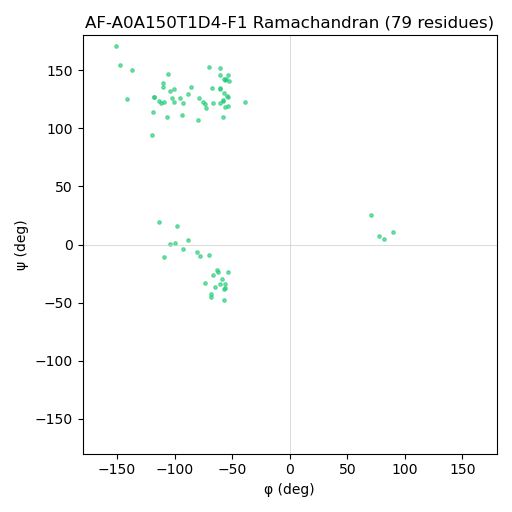1 ARG A C 1
ATOM 623 O O . ARG A 1 81 ? 20.158 -29.107 -29.446 1.00 60.03 81 ARG A O 1
#

Radius of gyration: 28.65 Å; Cα contacts (8 Å, |Δi|>4): 9; chains: 1; bounding box: 53×38×61 Å

pLDDT: mean 87.29, std 8.11, range [53.53, 95.06]

Mean predicted aligned error: 14.49 Å

Sequence (81 aa):
MANAIRIHTQVTSETLHIPELSALVGKNVEVIILEEEPAPRRPTPPARKLGALRGLFDVPEDFDAPLPEDMLRAFEGDGER

Secondary structure (DSSP, 8-state):
------------SSS---GGGGGGTTS---------PPPP-PPPPPPPPTTTTTTS-PPPTTTTSPPPHHHHHHHHT-S--